Protein AF-A0A1Y4EZM9-F1 (afdb_monomer_lite)

pLDDT: mean 92.45, std 7.95, range [59.78, 98.38]

Secondary structure (DSSP, 8-state):
--SEESS-GGGTB--SGGGEE---HHHHHHHHHSTTHHHHHHHHHHHHHHHSTT--GGGSB--SS--

Radius of gyration: 12.15 Å; chains: 1; bounding box: 30×23×31 Å

Structure (mmCIF, N/CA/C/O backbone):
data_AF-A0A1Y4EZM9-F1
#
_entry.id   AF-A0A1Y4EZM9-F1
#
loop_
_atom_site.group_PDB
_atom_site.id
_atom_site.type_symbol
_atom_site.label_atom_id
_atom_site.label_alt_id
_atom_site.label_comp_id
_atom_site.label_asym_id
_atom_site.label_entity_id
_atom_site.label_seq_id
_atom_site.pdbx_PDB_ins_code
_atom_site.Cartn_x
_atom_site.Cartn_y
_atom_site.Cartn_z
_atom_site.occupancy
_atom_site.B_iso_or_equiv
_atom_site.auth_seq_id
_atom_site.auth_comp_id
_atom_site.auth_asym_id
_atom_site.auth_atom_id
_atom_site.pdbx_PDB_model_num
ATOM 1 N N . MET A 1 1 ? 5.304 -14.313 6.661 1.00 64.25 1 MET A N 1
ATOM 2 C CA . MET A 1 1 ? 5.436 -12.855 6.460 1.00 64.25 1 MET A CA 1
ATOM 3 C C . MET A 1 1 ? 4.683 -12.527 5.178 1.00 64.25 1 MET A C 1
ATOM 5 O O . MET A 1 1 ? 4.938 -13.227 4.208 1.00 64.25 1 MET A O 1
ATOM 9 N N . PRO A 1 2 ? 3.699 -11.612 5.186 1.00 77.75 2 PRO A N 1
ATOM 10 C CA . PRO A 1 2 ? 2.989 -11.185 3.977 1.00 77.75 2 PRO A CA 1
ATOM 11 C C . PRO A 1 2 ? 3.963 -10.699 2.897 1.00 77.75 2 PRO A C 1
ATOM 13 O O . PRO A 1 2 ? 5.003 -10.142 3.247 1.00 77.75 2 PRO A O 1
ATOM 16 N N . ASN A 1 3 ? 3.625 -10.967 1.629 1.00 90.81 3 ASN A N 1
ATOM 17 C CA . ASN A 1 3 ? 4.491 -10.781 0.459 1.00 90.81 3 ASN A CA 1
ATOM 18 C C . ASN A 1 3 ? 4.863 -9.302 0.275 1.00 90.81 3 ASN A C 1
ATOM 20 O O . ASN A 1 3 ? 5.968 -8.940 0.649 1.00 90.81 3 ASN A O 1
ATOM 24 N N . ALA A 1 4 ? 3.931 -8.450 -0.160 1.00 94.94 4 ALA A N 1
ATOM 25 C CA . ALA A 1 4 ? 4.122 -7.002 -0.250 1.00 94.94 4 ALA A CA 1
ATOM 26 C C . ALA A 1 4 ? 3.051 -6.262 0.558 1.00 94.94 4 ALA A C 1
ATOM 28 O O . ALA A 1 4 ? 1.904 -6.703 0.611 1.00 94.94 4 ALA A O 1
ATOM 29 N N . HIS A 1 5 ? 3.410 -5.122 1.158 1.00 96.38 5 HIS A N 1
ATOM 30 C CA . HIS A 1 5 ? 2.428 -4.230 1.785 1.00 96.38 5 HIS A CA 1
ATOM 31 C C . HIS A 1 5 ? 2.246 -2.965 0.944 1.00 96.38 5 HIS A C 1
ATOM 33 O O . HIS A 1 5 ? 3.238 -2.378 0.512 1.00 96.38 5 HIS A O 1
ATOM 39 N N . TYR A 1 6 ? 1.009 -2.498 0.774 1.00 96.94 6 TYR A N 1
ATOM 40 C CA . TYR A 1 6 ? 0.727 -1.214 0.129 1.00 96.94 6 TYR A CA 1
ATOM 41 C C . TYR A 1 6 ? 1.321 -0.045 0.941 1.00 96.94 6 TYR A C 1
ATOM 43 O O . TYR A 1 6 ? 2.102 0.745 0.407 1.00 96.94 6 TYR A O 1
ATOM 51 N N . ILE A 1 7 ? 1.066 -0.003 2.254 1.00 96.56 7 ILE A N 1
ATOM 52 C CA . ILE A 1 7 ? 1.816 0.806 3.225 1.00 96.56 7 ILE A CA 1
ATOM 53 C C . ILE A 1 7 ? 2.814 -0.104 3.954 1.00 96.56 7 ILE A C 1
ATOM 55 O O . ILE A 1 7 ? 2.393 -1.057 4.616 1.00 96.56 7 ILE A O 1
ATOM 59 N N . PRO A 1 8 ? 4.132 0.156 3.878 1.00 94.94 8 PRO A N 1
ATOM 60 C CA . PRO A 1 8 ? 5.133 -0.703 4.498 1.00 94.94 8 PRO A CA 1
ATOM 61 C C . PRO A 1 8 ? 5.074 -0.634 6.029 1.00 94.94 8 PRO A C 1
ATOM 63 O O . PRO A 1 8 ? 4.785 0.407 6.623 1.00 94.94 8 PRO A O 1
ATOM 66 N N . ARG A 1 9 ? 5.450 -1.732 6.694 1.00 94.12 9 ARG A N 1
ATOM 67 C CA . ARG A 1 9 ? 5.487 -1.806 8.169 1.00 94.12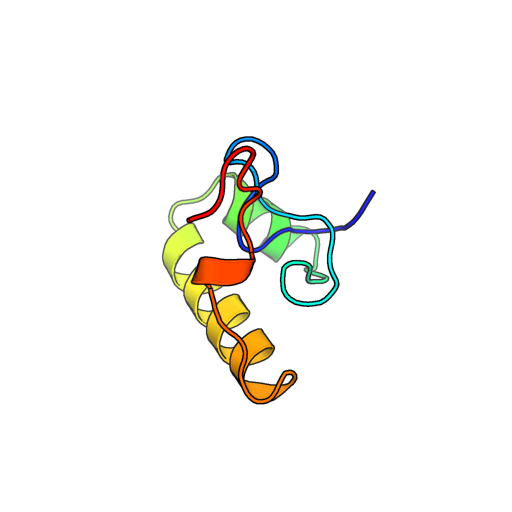 9 ARG A CA 1
ATOM 68 C C . ARG A 1 9 ? 6.399 -0.770 8.815 1.00 94.12 9 ARG A C 1
ATOM 70 O O . ARG A 1 9 ? 6.109 -0.312 9.913 1.00 94.12 9 ARG A O 1
ATOM 77 N N . SER A 1 10 ? 7.486 -0.388 8.141 1.00 93.00 10 SER A N 1
ATOM 78 C CA . SER A 1 10 ? 8.398 0.666 8.607 1.00 93.00 10 SER A CA 1
ATOM 79 C C . SER A 1 10 ? 7.716 2.033 8.733 1.00 93.00 10 SER A C 1
ATOM 81 O O . SER A 1 10 ? 8.219 2.891 9.448 1.00 93.00 10 SER A O 1
ATOM 83 N N . GLN A 1 11 ? 6.563 2.219 8.081 1.00 94.62 11 GLN A N 1
ATOM 84 C CA . GLN A 1 11 ? 5.705 3.403 8.175 1.00 94.62 11 GLN A CA 1
ATOM 85 C C . GLN A 1 11 ? 4.425 3.139 8.987 1.00 94.62 11 GLN A C 1
ATOM 87 O O . GLN A 1 11 ? 3.482 3.919 8.931 1.00 94.62 11 GLN A O 1
ATOM 92 N N . GLY A 1 12 ? 4.375 2.036 9.742 1.00 96.06 12 GLY A N 1
ATOM 93 C CA . GLY A 1 12 ? 3.217 1.663 10.552 1.00 96.06 12 GLY A CA 1
ATOM 94 C C . GLY A 1 12 ? 2.099 0.960 9.782 1.00 96.06 12 GLY A C 1
ATOM 95 O O . GLY A 1 12 ? 1.022 0.784 10.342 1.00 96.06 12 GLY A O 1
ATOM 96 N N . GLY A 1 13 ? 2.327 0.540 8.534 1.00 97.19 13 GLY A N 1
ATOM 97 C CA . GLY A 1 13 ? 1.335 -0.207 7.762 1.00 97.19 13 GLY A CA 1
ATOM 98 C C . GLY A 1 13 ? 0.904 -1.507 8.449 1.00 97.19 13 GLY A C 1
ATOM 99 O O . GLY A 1 13 ? 1.740 -2.292 8.911 1.00 97.19 13 GLY A O 1
ATOM 100 N N . LEU A 1 14 ? -0.406 -1.730 8.516 1.00 96.81 14 LEU A N 1
ATOM 101 C CA . LEU A 1 14 ? -1.026 -2.880 9.167 1.00 96.81 14 LEU A CA 1
ATOM 102 C C . LEU A 1 14 ? -0.844 -4.160 8.340 1.00 96.81 14 LEU A C 1
ATOM 104 O O . LEU A 1 14 ? -0.782 -4.132 7.115 1.00 96.81 14 LEU A O 1
ATOM 108 N N . GLY A 1 15 ? -0.777 -5.309 9.011 1.00 96.12 15 GLY A N 1
ATOM 109 C CA . GLY A 1 15 ? -0.698 -6.627 8.370 1.00 96.12 15 GLY A CA 1
ATOM 110 C C . GLY A 1 15 ? -2.068 -7.241 8.070 1.00 96.12 15 GLY A C 1
ATOM 111 O O . GLY A 1 15 ? -2.253 -8.416 8.370 1.00 96.12 15 GLY A O 1
ATOM 112 N N . ILE A 1 16 ? -3.011 -6.441 7.566 1.00 96.75 16 ILE A N 1
ATOM 113 C CA . ILE A 1 16 ? -4.385 -6.847 7.215 1.00 96.75 16 ILE A CA 1
ATOM 114 C C . ILE A 1 16 ? -4.520 -7.083 5.708 1.00 96.75 16 ILE A C 1
ATOM 116 O O . ILE A 1 16 ? -3.672 -6.629 4.935 1.00 96.75 16 ILE A O 1
ATOM 120 N N . GLU A 1 17 ? -5.569 -7.790 5.293 1.00 97.06 17 GLU A N 1
ATOM 121 C CA . GLU A 1 17 ? -5.773 -8.200 3.898 1.00 97.06 17 GLU A CA 1
ATOM 122 C C . GLU A 1 17 ? -5.898 -6.993 2.954 1.00 97.06 17 GLU A C 1
ATOM 124 O O . GLU A 1 17 ? -5.364 -7.010 1.848 1.00 97.06 17 GLU A O 1
ATOM 129 N N . GLU A 1 18 ? -6.483 -5.894 3.428 1.00 98.25 18 GLU A N 1
ATOM 130 C CA . GLU A 1 18 ? -6.656 -4.640 2.691 1.00 98.25 18 GLU A CA 1
ATOM 131 C C . GLU A 1 18 ? -5.349 -3.861 2.482 1.00 98.25 18 GLU A C 1
ATOM 133 O O . GLU A 1 18 ? -5.321 -2.903 1.715 1.00 98.25 18 GLU A O 1
ATOM 138 N N . ASN A 1 19 ? -4.256 -4.240 3.151 1.00 98.38 19 ASN A N 1
ATOM 139 C CA . ASN A 1 19 ? -2.943 -3.607 2.997 1.00 98.38 19 ASN A CA 1
ATOM 140 C C . ASN A 1 19 ? -1.892 -4.558 2.400 1.00 98.38 19 ASN A C 1
ATOM 142 O O . ASN A 1 19 ? -0.729 -4.173 2.279 1.00 98.38 19 ASN A O 1
ATOM 146 N N . VAL A 1 20 ? -2.255 -5.796 2.051 1.00 97.31 20 VAL A N 1
ATOM 147 C CA . VAL A 1 20 ? -1.313 -6.827 1.593 1.00 97.31 20 VAL A CA 1
ATOM 148 C C . VAL A 1 20 ? -1.693 -7.327 0.206 1.00 97.31 20 VAL A C 1
ATOM 150 O O . VAL A 1 20 ? -2.847 -7.632 -0.069 1.00 97.31 20 VAL A O 1
ATOM 153 N N . VAL A 1 21 ? -0.694 -7.482 -0.661 1.00 96.69 21 VAL A N 1
ATOM 154 C CA . VAL A 1 21 ? -0.856 -8.077 -1.994 1.00 96.69 21 VAL A CA 1
ATOM 155 C C . VAL A 1 21 ? 0.234 -9.102 -2.279 1.00 96.69 21 VAL A C 1
ATOM 157 O O . VAL A 1 21 ? 1.281 -9.126 -1.626 1.00 96.69 21 VAL A O 1
ATOM 160 N N . THR A 1 22 ? -0.014 -9.955 -3.273 1.00 96.19 22 THR A N 1
ATOM 161 C CA . THR A 1 22 ? 0.994 -10.868 -3.819 1.00 96.19 22 THR A CA 1
ATOM 162 C C . THR A 1 22 ? 1.509 -10.314 -5.138 1.00 96.19 22 THR A C 1
ATOM 164 O O . THR A 1 22 ? 0.741 -10.136 -6.079 1.00 96.19 22 THR A O 1
ATOM 167 N N . LEU A 1 23 ? 2.813 -10.067 -5.215 1.00 94.31 23 LEU A N 1
ATOM 168 C CA . LEU A 1 23 ? 3.510 -9.669 -6.434 1.00 94.31 23 LEU A CA 1
ATOM 169 C C . LEU A 1 23 ? 4.437 -10.799 -6.892 1.00 94.31 23 LEU A C 1
ATOM 171 O O . LEU A 1 23 ? 4.961 -11.563 -6.078 1.00 94.31 23 LEU A O 1
ATOM 175 N N . CYS A 1 24 ? 4.693 -10.884 -8.201 1.00 93.81 24 CYS A N 1
ATOM 176 C CA . CYS A 1 24 ? 5.822 -11.676 -8.686 1.00 93.81 24 CYS A CA 1
ATOM 177 C C . CYS A 1 24 ? 7.149 -11.038 -8.233 1.00 93.81 24 CYS A C 1
ATOM 179 O O . CYS A 1 24 ? 7.185 -9.857 -7.879 1.00 93.81 24 CYS A O 1
ATOM 181 N N . LEU A 1 25 ? 8.245 -11.801 -8.273 1.00 91.75 25 LEU A N 1
ATOM 182 C CA . LEU A 1 25 ? 9.557 -11.344 -7.800 1.00 91.75 25 LEU A CA 1
ATOM 183 C C . LEU A 1 25 ? 9.995 -10.022 -8.457 1.00 91.75 25 LEU A C 1
ATOM 185 O O . LEU A 1 25 ? 10.414 -9.101 -7.759 1.00 91.75 25 LEU A O 1
ATOM 189 N N . ASP A 1 26 ? 9.825 -9.898 -9.774 1.00 90.81 26 ASP A N 1
ATOM 190 C CA . ASP A 1 26 ? 10.225 -8.700 -10.519 1.00 90.81 26 ASP A CA 1
ATOM 191 C C . ASP A 1 26 ? 9.400 -7.468 -10.129 1.00 90.81 26 ASP A C 1
ATOM 193 O O . ASP A 1 26 ? 9.952 -6.385 -9.919 1.00 90.81 26 ASP A O 1
ATOM 197 N N . CYS A 1 27 ? 8.076 -7.617 -10.004 1.00 91.25 27 CYS A N 1
ATOM 198 C CA . CYS A 1 27 ? 7.194 -6.533 -9.568 1.00 91.25 27 CYS A CA 1
ATOM 199 C C . CYS A 1 27 ? 7.484 -6.134 -8.119 1.00 91.25 27 CYS A C 1
ATOM 201 O O . CYS A 1 27 ? 7.532 -4.944 -7.816 1.00 91.25 27 CYS A O 1
ATOM 203 N N . HIS A 1 28 ? 7.747 -7.111 -7.248 1.00 93.25 28 HIS A N 1
ATOM 204 C CA . HIS A 1 28 ? 8.113 -6.865 -5.859 1.00 93.25 28 HIS A CA 1
ATOM 205 C C . HIS A 1 28 ? 9.423 -6.075 -5.751 1.00 93.25 28 HIS A C 1
ATOM 207 O O . HIS A 1 28 ? 9.484 -5.052 -5.074 1.00 93.25 28 HIS A O 1
ATOM 213 N N . MET A 1 29 ? 10.464 -6.491 -6.481 1.00 90.12 29 MET A N 1
ATOM 214 C CA . MET A 1 29 ? 11.748 -5.786 -6.504 1.00 90.12 29 MET A CA 1
ATOM 215 C C . MET A 1 29 ? 11.623 -4.355 -7.033 1.00 90.12 29 MET A C 1
ATOM 217 O O . MET A 1 29 ? 12.247 -3.442 -6.486 1.00 90.12 29 MET A O 1
ATOM 221 N N . ARG A 1 30 ? 10.822 -4.149 -8.088 1.00 89.75 30 ARG A N 1
ATOM 222 C CA . ARG A 1 30 ? 10.547 -2.814 -8.644 1.00 89.75 30 ARG A CA 1
ATOM 223 C C . ARG A 1 30 ? 9.821 -1.920 -7.644 1.00 89.75 30 ARG A C 1
ATOM 225 O O . ARG A 1 30 ? 10.147 -0.737 -7.571 1.00 89.75 30 ARG A O 1
ATOM 232 N N . TYR A 1 31 ? 8.869 -2.478 -6.898 1.00 93.25 31 TYR A N 1
ATOM 233 C CA . TYR A 1 31 ? 8.085 -1.744 -5.912 1.00 93.25 31 TYR A CA 1
ATOM 234 C C . TYR A 1 31 ? 8.926 -1.309 -4.705 1.00 93.25 31 TYR A C 1
ATOM 236 O O . TYR A 1 31 ? 8.848 -0.155 -4.277 1.00 93.25 31 TYR A O 1
ATOM 244 N N . ASP A 1 32 ? 9.796 -2.192 -4.214 1.00 89.25 32 ASP A N 1
ATOM 245 C CA . ASP A 1 32 ? 10.649 -1.892 -3.064 1.00 89.25 32 ASP A CA 1
ATOM 246 C C . ASP A 1 32 ? 11.797 -0.929 -3.400 1.00 89.25 32 ASP A C 1
ATOM 248 O O . ASP A 1 32 ? 12.085 -0.032 -2.606 1.00 89.25 32 ASP A O 1
ATOM 252 N N . ASN A 1 33 ? 12.441 -1.088 -4.567 1.00 85.62 33 ASN A N 1
ATOM 253 C CA . ASN A 1 33 ? 13.769 -0.506 -4.826 1.00 85.62 33 ASN A CA 1
ATOM 254 C C . ASN A 1 33 ? 13.880 0.384 -6.081 1.00 85.62 33 ASN A C 1
ATOM 256 O O . ASN A 1 33 ? 14.969 0.879 -6.370 1.00 85.62 33 ASN A O 1
ATOM 260 N N . GLY A 1 34 ? 12.821 0.554 -6.878 1.00 79.94 34 GLY A N 1
ATOM 261 C CA . GLY A 1 34 ? 12.937 1.102 -8.235 1.00 79.94 34 GLY A CA 1
ATOM 262 C C . GLY A 1 34 ? 12.233 2.436 -8.492 1.00 79.94 34 GLY A C 1
ATOM 263 O O . GLY A 1 34 ? 11.298 2.830 -7.801 1.00 79.94 34 GLY A O 1
ATOM 264 N N . ALA A 1 35 ? 12.604 3.076 -9.607 1.00 72.31 35 ALA A N 1
ATOM 265 C CA . ALA A 1 35 ? 11.912 4.246 -10.168 1.00 72.31 35 ALA A CA 1
ATOM 266 C C . ALA A 1 35 ? 10.454 3.960 -10.607 1.00 72.31 35 ALA A C 1
ATOM 268 O O . ALA A 1 35 ? 9.701 4.883 -10.896 1.00 72.31 35 ALA A O 1
ATOM 269 N N . GLY A 1 36 ? 10.047 2.685 -10.658 1.00 74.75 36 GLY A N 1
ATOM 270 C CA . GLY A 1 36 ? 8.688 2.245 -10.993 1.00 74.75 36 GLY A CA 1
ATOM 271 C C . GLY A 1 36 ? 7.721 2.177 -9.806 1.00 74.75 36 GLY A C 1
ATOM 272 O O . GLY A 1 36 ? 6.572 1.787 -10.003 1.00 74.75 36 GLY A O 1
ATOM 273 N N . ARG A 1 37 ? 8.165 2.548 -8.595 1.00 87.44 37 ARG A N 1
ATOM 274 C CA . ARG A 1 37 ? 7.380 2.436 -7.358 1.00 87.44 37 ARG A CA 1
ATOM 275 C C . ARG A 1 37 ? 6.004 3.082 -7.464 1.00 87.44 37 ARG A C 1
ATOM 277 O O . ARG A 1 37 ? 5.025 2.424 -7.142 1.00 87.44 37 ARG A O 1
ATOM 284 N N . GLU A 1 38 ? 5.918 4.322 -7.943 1.00 91.00 38 GLU A N 1
ATOM 285 C CA . GLU A 1 38 ? 4.644 5.057 -8.015 1.00 91.00 38 GLU A CA 1
ATOM 286 C C . GLU A 1 38 ? 3.630 4.377 -8.935 1.00 91.00 38 GLU A C 1
ATOM 288 O O . GLU A 1 38 ? 2.457 4.254 -8.590 1.00 91.00 38 GLU A O 1
ATOM 293 N N . ARG A 1 39 ? 4.091 3.854 -10.078 1.00 92.25 39 ARG A N 1
ATOM 294 C CA . ARG A 1 39 ? 3.222 3.125 -11.004 1.00 92.25 39 ARG A CA 1
ATOM 295 C C . ARG A 1 39 ? 2.696 1.842 -10.366 1.00 92.25 39 ARG A C 1
ATOM 297 O O . ARG A 1 39 ? 1.492 1.618 -10.369 1.00 92.25 39 ARG A O 1
ATOM 304 N N . THR A 1 40 ? 3.579 1.019 -9.801 1.00 93.19 40 THR A N 1
ATOM 305 C CA . THR A 1 40 ? 3.162 -0.229 -9.147 1.00 93.19 40 THR A CA 1
ATOM 306 C C . THR A 1 40 ? 2.287 0.051 -7.924 1.00 93.19 40 THR A C 1
ATOM 308 O O . THR A 1 40 ? 1.319 -0.665 -7.697 1.00 93.19 40 THR A O 1
ATOM 311 N N . LYS A 1 41 ? 2.550 1.133 -7.180 1.00 95.38 41 LYS A N 1
ATOM 312 C CA . LYS A 1 41 ? 1.697 1.580 -6.072 1.00 95.38 41 LYS A CA 1
ATOM 313 C C . LYS A 1 41 ? 0.280 1.902 -6.545 1.00 95.38 41 LYS A C 1
ATOM 315 O O . LYS A 1 41 ? -0.677 1.476 -5.906 1.00 95.38 41 LYS A O 1
ATOM 320 N N . ALA A 1 42 ? 0.153 2.631 -7.655 1.00 96.06 42 ALA A N 1
ATOM 321 C CA . ALA A 1 42 ? -1.139 2.969 -8.243 1.00 96.06 42 ALA A CA 1
ATOM 322 C C . ALA A 1 42 ? -1.894 1.716 -8.716 1.00 96.06 42 ALA A C 1
ATOM 324 O O . ALA A 1 42 ? -3.072 1.574 -8.412 1.00 96.06 42 ALA A O 1
ATOM 325 N N . GLU A 1 43 ? -1.206 0.779 -9.377 1.00 95.94 43 GLU A N 1
AT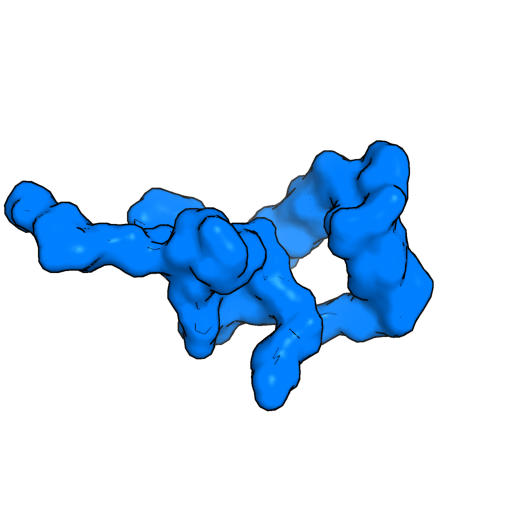OM 326 C CA . GLU A 1 43 ? -1.788 -0.504 -9.805 1.00 95.94 43 GLU A CA 1
ATOM 327 C C . GLU A 1 43 ? -2.295 -1.326 -8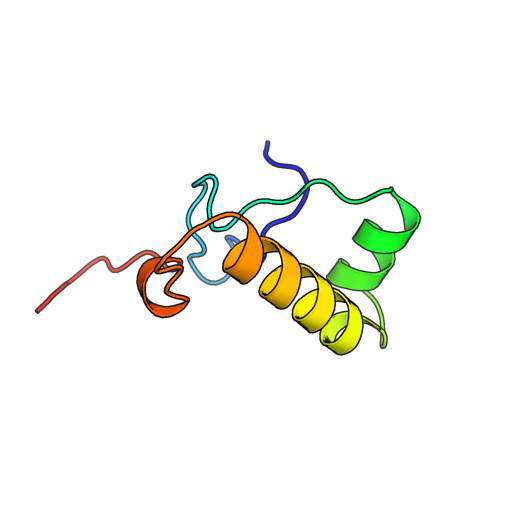.600 1.00 95.94 43 GLU A C 1
ATOM 329 O O . GLU A 1 43 ? -3.409 -1.848 -8.632 1.00 95.94 43 GLU A O 1
ATOM 334 N N . ILE A 1 44 ? -1.526 -1.380 -7.505 1.00 97.19 44 ILE A N 1
ATOM 335 C CA . ILE A 1 44 ? -1.934 -2.039 -6.252 1.00 97.19 44 ILE A CA 1
ATOM 336 C C . ILE A 1 44 ? -3.156 -1.353 -5.634 1.00 97.19 44 ILE A C 1
ATOM 338 O O . ILE A 1 44 ? -4.081 -2.040 -5.208 1.00 97.19 44 ILE A O 1
ATOM 342 N N . LYS A 1 45 ? -3.173 -0.014 -5.584 1.00 98.00 45 LYS A N 1
ATOM 343 C CA . LYS A 1 45 ? -4.300 0.751 -5.038 1.00 98.00 45 LYS A CA 1
ATOM 344 C C . LYS A 1 45 ? -5.588 0.453 -5.798 1.00 98.00 45 LYS A C 1
ATOM 346 O O . LYS A 1 45 ? -6.574 0.087 -5.171 1.00 98.00 45 LYS A O 1
ATOM 351 N N . SER A 1 46 ? -5.557 0.548 -7.129 1.00 98.12 46 SER A N 1
ATOM 352 C CA . SER A 1 46 ? -6.728 0.267 -7.965 1.00 98.12 46 SER A CA 1
ATOM 353 C C . SER A 1 46 ? -7.247 -1.156 -7.764 1.00 98.12 46 SER A C 1
ATOM 355 O O . SER A 1 46 ? -8.451 -1.347 -7.643 1.00 98.12 46 SER A O 1
ATOM 357 N N . TYR A 1 47 ? -6.350 -2.141 -7.659 1.00 97.94 47 TYR A N 1
ATOM 358 C CA . TYR A 1 47 ? -6.735 -3.521 -7.362 1.00 97.94 47 TYR A CA 1
ATOM 359 C C . TYR A 1 47 ? -7.424 -3.656 -5.995 1.00 97.94 47 TYR A C 1
ATOM 361 O O . TYR A 1 47 ? -8.473 -4.286 -5.900 1.00 97.94 47 TYR A O 1
ATOM 369 N N . LEU A 1 48 ? -6.865 -3.053 -4.940 1.00 98.31 48 LEU A N 1
ATOM 370 C CA . LEU A 1 48 ? -7.434 -3.118 -3.589 1.00 98.31 48 LEU A CA 1
ATOM 371 C C . LEU A 1 48 ? -8.794 -2.408 -3.490 1.00 98.31 48 LEU A C 1
ATOM 373 O O . LEU A 1 48 ? -9.703 -2.938 -2.856 1.00 98.31 48 LEU A O 1
ATOM 377 N N . GLU A 1 49 ? -8.947 -1.251 -4.142 1.00 98.25 49 GLU A N 1
ATOM 378 C CA . GLU A 1 49 ? -10.219 -0.520 -4.230 1.00 98.25 49 GLU A CA 1
ATOM 379 C C . GLU A 1 49 ?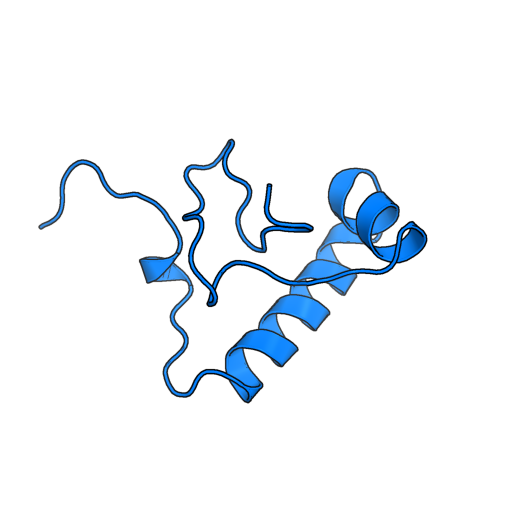 -11.301 -1.314 -4.984 1.00 98.25 49 GLU A C 1
ATOM 381 O O . GLU A 1 49 ? -12.479 -1.213 -4.645 1.00 98.25 49 GLU A O 1
ATOM 386 N N . GLU A 1 50 ? -10.917 -2.123 -5.979 1.00 98.25 50 GLU A N 1
ATOM 387 C CA . GLU A 1 50 ? -11.841 -2.979 -6.733 1.00 98.25 50 GLU A CA 1
ATOM 388 C C . GLU A 1 50 ? -12.355 -4.160 -5.896 1.00 98.25 50 GLU A C 1
ATOM 390 O O . GLU A 1 50 ? -13.552 -4.456 -5.913 1.00 98.25 50 GLU A O 1
ATOM 395 N N . ILE A 1 51 ? -11.473 -4.836 -5.150 1.00 98.00 51 ILE A N 1
ATOM 396 C CA . ILE A 1 51 ? -11.832 -6.070 -4.430 1.00 98.00 51 ILE A CA 1
ATOM 397 C C . ILE A 1 51 ? -12.393 -5.831 -3.022 1.00 98.00 51 ILE A C 1
ATOM 399 O O . ILE A 1 51 ? -13.088 -6.701 -2.496 1.00 98.00 51 ILE A O 1
ATOM 403 N N . TYR A 1 52 ? -12.122 -4.672 -2.413 1.00 98.12 52 TYR A N 1
ATOM 404 C CA . TYR A 1 52 ? -12.629 -4.302 -1.090 1.00 98.12 52 TYR A CA 1
ATOM 405 C C . TYR A 1 52 ? -13.553 -3.076 -1.188 1.00 98.12 52 TYR A C 1
ATOM 407 O O . TYR A 1 52 ? -13.088 -1.935 -1.126 1.00 98.12 52 TYR A O 1
ATOM 415 N N . PRO A 1 53 ? -14.884 -3.261 -1.294 1.00 96.38 53 PRO A N 1
ATOM 416 C CA . PRO A 1 53 ? -15.826 -2.148 -1.259 1.00 96.38 53 PRO A CA 1
ATOM 417 C C . PRO A 1 53 ? -15.656 -1.305 0.012 1.00 96.38 53 PRO A C 1
ATOM 419 O O . PRO A 1 53 ? -15.745 -1.815 1.127 1.00 96.38 53 PRO A O 1
ATOM 422 N N . GLY A 1 54 ? -15.429 0.000 -0.152 1.00 96.19 54 GLY A N 1
ATOM 423 C CA . GLY A 1 54 ? -15.177 0.906 0.974 1.00 96.19 54 GLY A CA 1
ATOM 424 C C . GLY A 1 54 ? -13.742 0.873 1.506 1.00 96.19 54 GLY A C 1
ATOM 425 O O . GLY A 1 54 ? -13.510 1.328 2.631 1.00 96.19 54 GLY A O 1
ATOM 426 N N . TRP A 1 55 ? -12.795 0.350 0.717 1.00 98.31 55 TRP A N 1
ATOM 427 C CA . TRP A 1 55 ? -11.368 0.458 0.994 1.00 98.31 55 TRP A CA 1
ATOM 428 C C . TRP A 1 55 ? -10.982 1.909 1.302 1.00 98.31 55 TRP A C 1
ATOM 430 O O . TRP A 1 55 ? -11.325 2.840 0.572 1.00 98.31 55 TRP A O 1
ATOM 440 N N . ASP A 1 56 ? -10.285 2.097 2.418 1.00 97.50 56 ASP A N 1
ATOM 441 C CA . ASP A 1 56 ? -9.935 3.405 2.958 1.00 97.50 56 ASP A CA 1
ATOM 442 C C . ASP A 1 56 ? -8.479 3.380 3.417 1.00 97.50 56 ASP A C 1
ATOM 444 O O . ASP A 1 56 ? -8.135 2.807 4.455 1.00 97.50 56 ASP A O 1
ATOM 448 N N . GLU A 1 57 ? -7.624 4.040 2.637 1.00 97.50 57 GLU A N 1
ATOM 449 C CA . GLU A 1 57 ? -6.187 4.151 2.888 1.00 97.50 57 GLU A CA 1
ATOM 450 C C . GLU A 1 57 ? -5.872 4.662 4.308 1.00 97.50 57 GLU A C 1
ATOM 452 O O . GLU A 1 57 ? -4.887 4.246 4.921 1.00 97.50 57 GLU A O 1
ATOM 457 N N . SER A 1 58 ? -6.732 5.514 4.881 1.00 95.94 58 SER A N 1
ATOM 458 C CA . SER A 1 58 ? -6.527 6.109 6.208 1.00 95.94 58 SER A CA 1
ATOM 459 C C . SER A 1 58 ? -6.638 5.108 7.366 1.00 95.94 58 SER A C 1
ATOM 461 O O . SER A 1 58 ? -6.208 5.415 8.490 1.00 95.94 58 SER A O 1
ATOM 463 N N . LYS A 1 59 ? -7.197 3.919 7.103 1.00 96.38 59 LYS A N 1
ATOM 464 C CA . LYS A 1 59 ? -7.335 2.805 8.054 1.00 96.38 59 LYS A CA 1
ATOM 465 C C . LYS A 1 59 ? -6.175 1.817 7.990 1.00 96.38 59 LYS A C 1
ATOM 467 O O . LYS A 1 59 ? -6.103 0.929 8.831 1.00 96.38 59 LYS A O 1
ATOM 472 N N . LEU A 1 60 ? -5.261 1.967 7.031 1.00 97.75 60 LEU A N 1
ATOM 473 C CA . LEU A 1 60 ? -4.197 0.990 6.787 1.00 97.75 60 LEU A CA 1
ATOM 474 C C . LEU A 1 60 ? -2.940 1.210 7.633 1.00 97.75 60 LEU A C 1
ATOM 476 O O . LEU A 1 60 ? -2.039 0.373 7.609 1.00 97.75 60 LEU A O 1
ATOM 480 N N . THR A 1 61 ? -2.869 2.303 8.392 1.00 97.19 61 THR A N 1
ATOM 481 C CA . THR A 1 61 ? -1.731 2.636 9.258 1.00 97.19 61 THR A CA 1
ATOM 482 C C . THR A 1 61 ? -2.123 2.512 10.723 1.00 97.19 61 THR A C 1
ATOM 484 O O . THR A 1 61 ? -3.165 3.011 11.148 1.00 97.19 61 THR A O 1
ATOM 487 N N . TYR A 1 62 ? -1.261 1.882 11.517 1.00 95.06 62 TYR A N 1
ATOM 488 C CA . TYR A 1 62 ? -1.399 1.784 12.962 1.00 95.06 62 TYR A CA 1
ATOM 489 C C . TYR A 1 62 ? -1.447 3.170 13.615 1.00 95.06 62 TYR A C 1
ATOM 491 O O . TYR A 1 62 ? -0.550 3.995 13.434 1.00 95.06 62 TYR A O 1
ATOM 499 N N . LYS A 1 63 ? -2.470 3.392 14.443 1.00 91.62 63 LYS A N 1
ATOM 500 C CA . LYS A 1 63 ? -2.634 4.597 15.259 1.00 91.62 63 LYS A CA 1
ATOM 501 C C . LYS A 1 63 ? -2.607 4.178 16.724 1.00 91.62 63 LYS A C 1
ATOM 503 O O . LYS A 1 63 ? -3.504 3.483 17.187 1.00 91.62 63 LYS A O 1
ATOM 508 N N . LYS A 1 64 ? -1.557 4.577 17.451 1.00 86.94 64 LYS A N 1
ATOM 509 C CA . LYS A 1 64 ? -1.437 4.295 18.896 1.00 86.94 64 LYS A CA 1
ATOM 510 C C . LYS A 1 64 ? -2.506 5.034 19.703 1.00 86.94 64 LYS A C 1
ATOM 512 O O . LYS A 1 64 ? -2.981 4.526 20.711 1.00 86.94 64 LYS 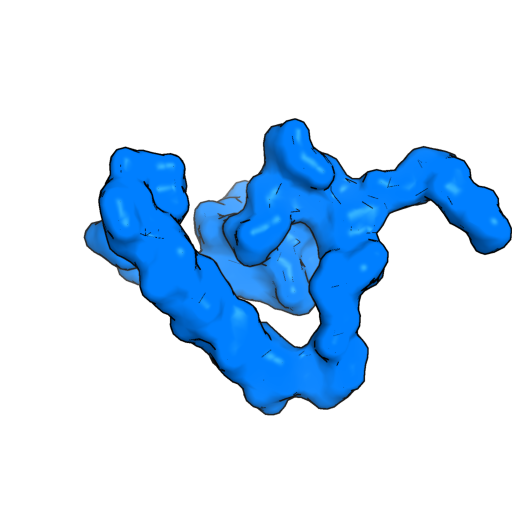A O 1
ATOM 517 N N . TRP A 1 65 ? -2.838 6.235 19.247 1.00 87.25 65 TRP A N 1
ATOM 518 C CA . TRP A 1 65 ? -3.845 7.110 19.823 1.00 87.25 65 TRP A CA 1
ATOM 519 C C . TRP A 1 65 ? -4.857 7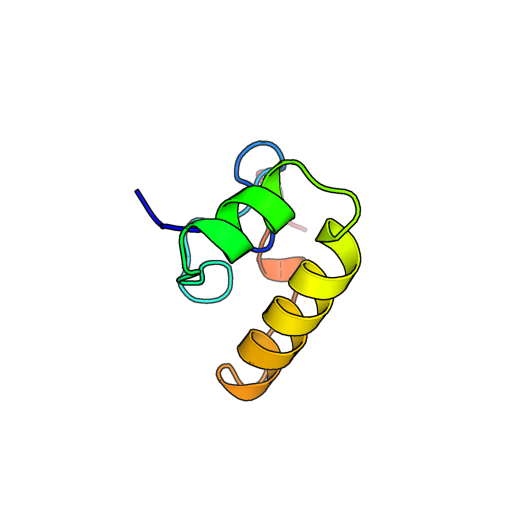.400 18.714 1.00 87.25 65 TRP A C 1
ATOM 521 O O . TRP A 1 65 ? -4.448 7.758 17.608 1.00 87.25 65 TRP A O 1
ATOM 531 N N . GLY A 1 66 ? -6.139 7.171 18.979 1.00 75.38 66 GLY A N 1
ATOM 532 C CA . GLY A 1 66 ? -7.232 7.655 18.137 1.00 75.38 66 GLY A CA 1
ATOM 533 C C . GLY A 1 66 ? -7.851 8.895 18.772 1.00 75.38 66 GLY A C 1
ATOM 534 O O . GLY A 1 66 ? -7.679 9.092 19.978 1.00 75.38 66 GLY A O 1
ATOM 535 N N . ASP A 1 67 ? -8.545 9.702 17.971 1.00 59.78 67 ASP A N 1
ATOM 536 C CA . ASP A 1 67 ? -9.656 10.495 18.508 1.00 59.78 67 ASP A CA 1
ATOM 537 C C . ASP A 1 67 ? -10.770 9.552 18.999 1.00 59.78 67 ASP A C 1
ATOM 539 O O . ASP A 1 67 ? -10.956 8.483 18.361 1.00 59.78 67 ASP A O 1
#

Sequence (67 aa):
MPNAHYIPRSQGGLGIEENVVTLCLDCHMRYDNGAGRERTKAEIKSYLEEIYPGWDESKLTYKKWGD

Foldseek 3Di:
DAADFLDDVVQQFDPDPLGGDDDDPVLSCCCPPHPCVVVSSVVSNVVSCVVDPPRDPVVGGDDPDDD